Protein AF-A0A172TCN3-F1 (afdb_monomer_lite)

Foldseek 3Di:
DDPPCPPQDPDPVLVVVVLVVQVPDAFWDDKDWDDDPVDPPDIDIDTDGPDPRDDDDDRRPDDDDDDDDPDDDDDPPPDPPPPDDD

pLDDT: mean 79.42, std 18.16, range [36.28, 94.88]

Radius of gyration: 17.2 Å; chains: 1; bounding box: 45×44×37 Å

Sequence (86 aa):
MEARDNGDGLTSAALSAHLNLLQTQPGFVGAELLVSPAQPGLLLIASRWACPAPQLALPAGAKSWVFEVQESRGAVSGEWEGRGGR

Secondary structure (DSSP, 8-state):
------TTS--HHHHHHHHHHHTTSTTEEEEEEEE-TTSTT-EEEEEEESSPPP--PPPTT--------S---S------------

Stru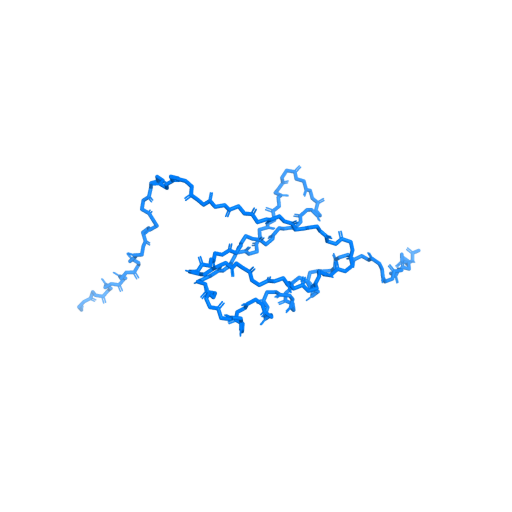cture (mmCIF, N/CA/C/O backbone):
data_AF-A0A172TCN3-F1
#
_entry.id   AF-A0A172TCN3-F1
#
loop_
_atom_site.group_PDB
_atom_site.id
_atom_site.type_symbol
_atom_site.label_atom_id
_atom_site.label_alt_id
_atom_site.label_comp_id
_atom_site.label_asym_id
_atom_site.label_entity_id
_atom_site.label_seq_id
_atom_site.pdbx_PDB_ins_code
_atom_site.Cartn_x
_atom_site.Cartn_y
_atom_site.Cartn_z
_atom_site.occupancy
_atom_site.B_iso_or_equiv
_atom_site.auth_seq_id
_atom_site.auth_comp_id
_atom_site.auth_asym_id
_atom_site.auth_atom_id
_atom_site.pdbx_PDB_model_num
ATOM 1 N N . MET A 1 1 ? 24.344 -7.605 -23.085 1.00 36.28 1 MET A N 1
ATOM 2 C CA . MET A 1 1 ? 24.368 -6.169 -22.741 1.00 36.28 1 MET A CA 1
ATOM 3 C C . MET A 1 1 ? 23.564 -6.039 -21.466 1.00 36.28 1 MET A C 1
ATOM 5 O O . MET A 1 1 ? 22.346 -5.968 -21.517 1.00 36.28 1 MET A O 1
ATOM 9 N N . GLU A 1 2 ? 24.237 -6.211 -20.334 1.00 39.00 2 GLU A N 1
ATOM 10 C CA . GLU A 1 2 ? 23.614 -6.195 -19.013 1.00 39.00 2 GLU A CA 1
ATOM 11 C C . GLU A 1 2 ? 23.181 -4.759 -18.725 1.00 39.00 2 GLU A C 1
ATOM 13 O O . GLU A 1 2 ? 24.004 -3.839 -18.734 1.00 39.00 2 GLU A O 1
ATOM 18 N N . ALA A 1 3 ? 21.872 -4.554 -18.586 1.00 40.50 3 ALA A N 1
ATOM 19 C CA . ALA A 1 3 ? 21.335 -3.280 -18.153 1.00 40.50 3 ALA A CA 1
ATOM 20 C C . ALA A 1 3 ? 21.896 -3.023 -16.756 1.00 40.50 3 ALA A C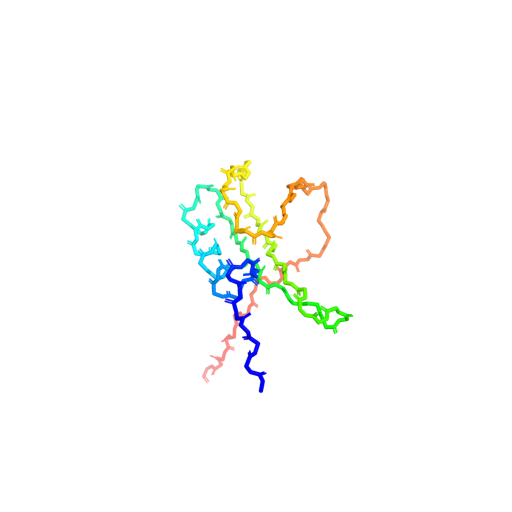 1
ATOM 22 O O . ALA A 1 3 ? 21.633 -3.771 -15.818 1.00 40.50 3 ALA A O 1
ATOM 23 N N . ARG A 1 4 ? 22.738 -1.998 -16.655 1.00 44.31 4 ARG A N 1
ATOM 24 C CA . ARG A 1 4 ? 23.214 -1.484 -15.381 1.00 44.31 4 ARG A CA 1
ATOM 25 C C . ARG A 1 4 ? 21.979 -1.052 -14.603 1.00 44.31 4 ARG A C 1
ATOM 27 O O . ARG A 1 4 ? 21.303 -0.111 -15.014 1.00 44.31 4 ARG A O 1
ATOM 34 N N . ASP A 1 5 ? 21.679 -1.783 -13.537 1.00 48.28 5 ASP A N 1
ATOM 35 C CA . ASP A 1 5 ? 20.762 -1.368 -12.484 1.00 48.28 5 ASP A CA 1
ATOM 36 C C . ASP A 1 5 ? 21.356 -0.100 -11.857 1.00 48.28 5 ASP A C 1
ATOM 38 O O . ASP A 1 5 ? 22.183 -0.134 -10.949 1.00 48.28 5 ASP A O 1
ATOM 42 N N . ASN A 1 6 ? 21.050 1.048 -12.458 1.00 45.00 6 ASN A N 1
ATOM 43 C CA . ASN A 1 6 ? 21.259 2.333 -11.819 1.00 45.00 6 ASN A CA 1
ATOM 44 C C . ASN A 1 6 ? 20.184 2.397 -10.732 1.00 45.00 6 ASN A C 1
ATOM 46 O O . ASN A 1 6 ? 19.010 2.513 -11.074 1.00 45.00 6 ASN A O 1
ATOM 50 N N . GLY A 1 7 ? 20.580 2.251 -9.465 1.00 46.91 7 GLY A N 1
ATOM 51 C CA . GLY A 1 7 ? 19.721 2.122 -8.278 1.00 46.91 7 GLY A CA 1
ATOM 52 C C . GLY A 1 7 ? 18.816 3.323 -7.958 1.00 46.91 7 GLY A C 1
ATOM 53 O O . GLY A 1 7 ? 18.888 3.877 -6.867 1.00 46.91 7 GLY A O 1
ATOM 54 N N . ASP A 1 8 ? 17.965 3.702 -8.907 1.00 52.91 8 ASP A N 1
ATOM 55 C CA . ASP A 1 8 ? 16.911 4.724 -8.840 1.00 52.91 8 ASP A CA 1
ATOM 56 C C . ASP A 1 8 ? 15.537 4.127 -9.228 1.00 52.91 8 ASP A C 1
ATOM 58 O O . ASP A 1 8 ? 14.518 4.809 -9.295 1.00 52.91 8 ASP A O 1
ATOM 62 N N . GLY A 1 9 ? 15.493 2.818 -9.499 1.00 59.00 9 GLY A N 1
ATOM 63 C CA . GLY A 1 9 ? 14.271 2.099 -9.826 1.00 59.00 9 GLY A CA 1
ATOM 64 C C . GLY A 1 9 ? 13.500 1.707 -8.572 1.00 59.00 9 GLY A C 1
ATOM 65 O O . GLY A 1 9 ? 14.038 1.093 -7.652 1.00 59.00 9 GLY A O 1
ATOM 66 N N . LEU A 1 10 ? 12.205 2.005 -8.555 1.00 71.56 10 LEU A N 1
ATOM 67 C CA . LEU A 1 10 ? 11.290 1.494 -7.546 1.00 71.56 10 LEU A CA 1
ATOM 68 C C . LEU A 1 10 ? 11.186 -0.037 -7.687 1.00 71.56 10 LEU A C 1
ATOM 70 O O . LEU A 1 10 ? 10.532 -0.544 -8.597 1.00 71.56 10 LEU A O 1
ATOM 74 N N . THR A 1 11 ? 11.870 -0.787 -6.820 1.00 80.31 11 THR A N 1
ATOM 75 C CA . THR A 1 11 ? 11.908 -2.256 -6.898 1.00 80.31 11 THR A CA 1
ATOM 76 C C . THR A 1 11 ? 10.735 -2.900 -6.159 1.00 80.31 11 THR A C 1
ATOM 78 O O . THR A 1 11 ? 10.197 -2.357 -5.190 1.00 80.31 11 THR A O 1
ATOM 81 N N . SER A 1 12 ? 10.366 -4.117 -6.566 1.00 78.31 12 SER A N 1
ATOM 82 C CA . SER A 1 12 ? 9.384 -4.934 -5.839 1.00 78.31 12 SER A CA 1
ATOM 83 C C . SER A 1 12 ? 9.815 -5.202 -4.390 1.00 78.31 12 SER A C 1
ATOM 85 O O . SER A 1 12 ? 8.981 -5.183 -3.486 1.00 78.31 12 SER A O 1
ATOM 87 N N . ALA A 1 13 ? 11.118 -5.375 -4.147 1.00 83.75 13 ALA A N 1
ATOM 88 C CA . ALA A 1 13 ? 11.683 -5.524 -2.808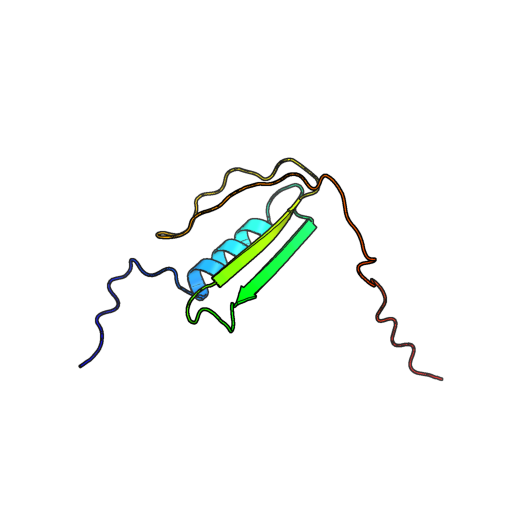 1.00 83.75 13 ALA A CA 1
ATOM 89 C C . ALA A 1 13 ? 11.511 -4.253 -1.958 1.00 83.75 13 ALA A C 1
ATOM 91 O O . ALA A 1 13 ? 11.101 -4.349 -0.801 1.00 83.75 13 ALA A O 1
ATOM 92 N N . ALA A 1 14 ? 11.754 -3.065 -2.526 1.00 86.50 14 ALA A N 1
ATOM 93 C CA . ALA A 1 14 ? 11.552 -1.794 -1.829 1.00 86.50 14 ALA A CA 1
ATOM 94 C C . ALA A 1 14 ? 10.076 -1.570 -1.462 1.00 86.50 14 ALA A C 1
ATOM 96 O O . ALA A 1 14 ? 9.774 -1.136 -0.350 1.00 86.50 14 ALA A O 1
ATOM 97 N N . LEU A 1 15 ? 9.148 -1.932 -2.353 1.00 86.00 15 LEU A N 1
ATOM 98 C CA . LEU A 1 15 ? 7.711 -1.892 -2.066 1.00 86.00 15 LEU A CA 1
ATOM 99 C C . LEU A 1 15 ? 7.299 -2.894 -0.986 1.00 86.00 15 LEU A C 1
ATOM 101 O O . LEU A 1 15 ? 6.521 -2.548 -0.099 1.00 86.00 15 LEU A O 1
ATOM 105 N N . SER A 1 16 ? 7.840 -4.113 -1.016 1.00 87.50 16 SER A N 1
ATOM 106 C CA . SER A 1 16 ? 7.574 -5.112 0.022 1.00 87.50 16 SER A CA 1
ATOM 107 C C . SER A 1 16 ? 8.110 -4.673 1.387 1.00 87.50 16 SER A C 1
ATOM 109 O O . SER A 1 16 ? 7.439 -4.863 2.400 1.00 87.50 16 SER A O 1
ATOM 111 N N . ALA A 1 17 ? 9.293 -4.057 1.432 1.00 90.06 17 ALA A N 1
ATOM 112 C CA . ALA A 1 17 ? 9.835 -3.477 2.657 1.00 90.06 17 ALA A CA 1
ATOM 113 C C . ALA A 1 17 ? 8.968 -2.311 3.153 1.00 90.06 17 ALA A C 1
ATOM 115 O O . ALA A 1 17 ? 8.702 -2.207 4.348 1.00 90.06 17 ALA A O 1
ATOM 116 N N . HIS A 1 18 ? 8.466 -1.473 2.242 1.00 91.50 18 HIS A N 1
ATOM 117 C CA . HIS A 1 18 ? 7.550 -0.394 2.594 1.00 91.50 18 HIS A CA 1
ATOM 118 C C . HIS A 1 18 ? 6.226 -0.928 3.161 1.00 91.50 18 HIS A C 1
ATOM 120 O O . HIS A 1 18 ? 5.797 -0.458 4.209 1.00 91.50 18 HIS A O 1
ATOM 126 N N . LEU A 1 19 ? 5.628 -1.969 2.568 1.00 92.31 19 LEU A N 1
ATOM 127 C CA . LEU A 1 19 ? 4.463 -2.668 3.140 1.00 92.31 19 LEU A CA 1
ATOM 128 C C . LEU A 1 19 ? 4.737 -3.167 4.558 1.00 92.31 19 LEU A C 1
ATOM 130 O O . LEU A 1 19 ? 3.906 -2.985 5.450 1.00 92.31 19 LEU A O 1
ATOM 134 N N . ASN A 1 20 ? 5.928 -3.728 4.778 1.00 92.81 20 ASN A N 1
ATOM 135 C CA . ASN A 1 20 ? 6.325 -4.175 6.103 1.00 92.81 20 ASN A CA 1
ATOM 136 C C . ASN A 1 20 ? 6.467 -3.033 7.114 1.00 92.81 20 ASN A C 1
ATOM 138 O O . ASN A 1 20 ? 6.328 -3.287 8.303 1.00 92.81 20 ASN A O 1
ATOM 142 N N . LEU A 1 21 ? 6.739 -1.802 6.677 1.00 92.50 21 LEU A N 1
ATOM 143 C CA . LEU A 1 21 ? 6.756 -0.625 7.546 1.00 92.50 21 LEU A CA 1
ATOM 144 C C . LEU A 1 21 ? 5.347 -0.094 7.823 1.00 92.50 21 LEU A C 1
ATOM 146 O O . LEU A 1 21 ? 5.099 0.396 8.922 1.00 92.50 21 LEU A O 1
ATOM 150 N N . LEU A 1 22 ? 4.422 -0.195 6.860 1.00 93.06 22 LEU A N 1
ATOM 151 C CA . LEU A 1 22 ? 3.035 0.249 7.047 1.00 93.06 22 LEU A CA 1
ATOM 152 C C . LEU A 1 22 ? 2.347 -0.558 8.149 1.00 93.06 22 LEU A C 1
ATOM 154 O O . LEU A 1 22 ? 1.688 0.026 9.005 1.00 93.06 22 LEU A O 1
ATOM 158 N N . GLN A 1 23 ? 2.565 -1.877 8.181 1.00 93.50 23 GLN A N 1
ATOM 159 C CA . GLN A 1 23 ? 1.927 -2.753 9.169 1.00 93.50 23 GLN A CA 1
ATOM 160 C C . GLN A 1 23 ? 2.339 -2.454 10.621 1.00 93.50 23 GLN A C 1
ATOM 162 O O . GLN A 1 23 ? 1.623 -2.822 11.547 1.00 93.50 23 GLN A O 1
ATOM 167 N N . THR A 1 24 ? 3.496 -1.816 10.840 1.00 93.75 24 THR A N 1
ATOM 168 C CA . THR A 1 24 ? 3.979 -1.490 12.193 1.00 93.75 24 THR A CA 1
ATOM 169 C C . THR A 1 24 ? 3.457 -0.151 12.696 1.00 93.75 24 THR A C 1
ATOM 171 O O . THR A 1 24 ? 3.771 0.245 13.817 1.00 93.75 24 THR A O 1
ATOM 174 N N . GLN A 1 25 ? 2.726 0.591 11.867 1.00 94.88 25 GLN A N 1
ATOM 175 C CA . GLN A 1 25 ? 2.256 1.918 12.218 1.00 94.88 25 GLN A CA 1
ATOM 176 C C . GLN A 1 25 ? 0.930 1.883 12.991 1.00 94.88 25 GLN A C 1
ATOM 178 O O . GLN A 1 25 ? 0.077 1.024 12.746 1.00 94.88 25 GLN A O 1
ATOM 183 N N . PRO A 1 26 ? 0.704 2.854 13.892 1.00 91.69 26 PRO A N 1
ATOM 184 C CA . PRO A 1 26 ? -0.549 2.956 14.625 1.00 91.69 26 PRO A CA 1
ATOM 185 C C . PRO A 1 26 ? -1.726 3.220 13.681 1.00 91.69 26 PRO A C 1
ATOM 187 O O . PRO A 1 26 ? -1.650 4.044 12.772 1.00 91.69 26 PRO A O 1
ATOM 190 N N . GLY A 1 27 ? -2.838 2.530 13.929 1.00 92.56 27 GLY A N 1
ATOM 191 C CA . GLY A 1 27 ? -4.059 2.683 13.142 1.00 92.56 27 GLY A CA 1
ATOM 192 C C . GLY A 1 27 ? -4.034 1.981 11.784 1.00 92.56 27 GLY A C 1
ATOM 193 O O . GLY A 1 27 ? -4.981 2.165 11.028 1.00 92.56 27 GLY A O 1
ATOM 194 N N . PHE A 1 28 ? -3.015 1.182 11.454 1.00 94.00 28 PHE A N 1
ATOM 195 C CA . PHE A 1 28 ? -3.028 0.349 10.250 1.00 94.00 28 PHE A CA 1
ATOM 196 C C . PHE A 1 28 ? -4.152 -0.698 10.317 1.00 94.00 28 PHE A C 1
ATOM 198 O O . PHE A 1 28 ? -4.270 -1.423 11.303 1.00 94.00 28 PHE A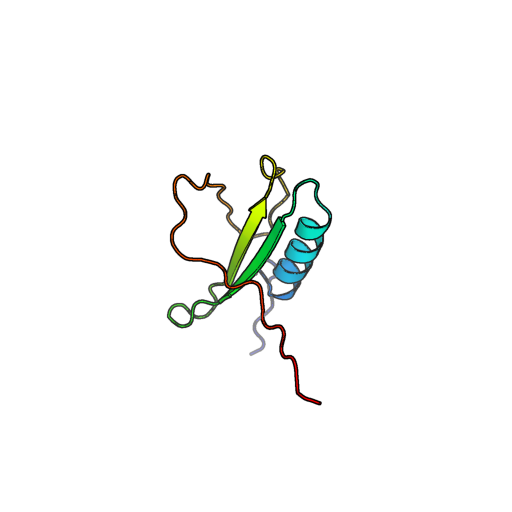 O 1
ATOM 205 N N . VAL A 1 29 ? -4.976 -0.783 9.268 1.00 94.38 29 VAL A N 1
ATOM 206 C CA . VAL A 1 29 ? -6.079 -1.761 9.160 1.00 94.38 29 VAL A CA 1
ATOM 2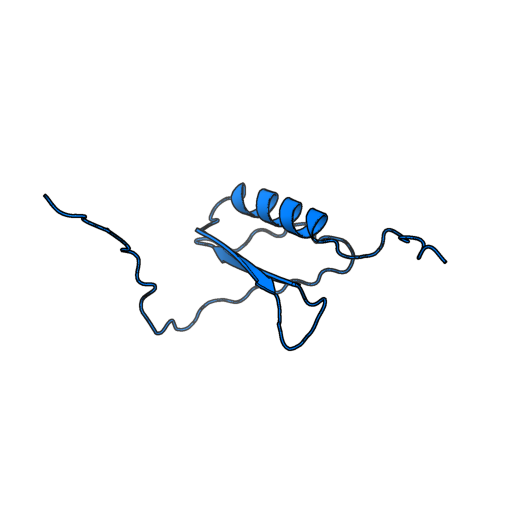07 C C . VAL A 1 29 ? -5.738 -2.866 8.165 1.00 94.38 29 VAL A C 1
ATOM 209 O O . VAL A 1 29 ? -6.091 -4.023 8.373 1.00 94.38 29 VAL A O 1
ATOM 212 N N . GLY A 1 30 ? -5.051 -2.521 7.077 1.00 93.19 30 GLY A N 1
ATOM 213 C CA . GLY A 1 30 ? -4.657 -3.470 6.043 1.00 93.19 30 GLY A CA 1
ATOM 214 C C . GLY A 1 30 ? -4.070 -2.770 4.826 1.00 93.19 30 GLY A C 1
ATOM 215 O O . GLY A 1 30 ? -4.248 -1.564 4.646 1.00 93.19 30 GLY A O 1
ATOM 216 N N . ALA A 1 31 ? -3.373 -3.523 3.980 1.00 94.62 31 ALA A N 1
ATOM 217 C CA . ALA A 1 31 ? -2.886 -3.029 2.703 1.00 94.62 31 ALA A CA 1
ATOM 218 C C . ALA A 1 31 ? -2.821 -4.136 1.653 1.00 94.62 31 ALA A C 1
ATOM 220 O O . ALA A 1 31 ? -2.646 -5.308 1.977 1.00 94.62 31 ALA A O 1
ATOM 221 N N . GLU A 1 32 ? -2.926 -3.734 0.395 1.00 92.56 32 GLU A N 1
ATOM 222 C CA . GLU A 1 32 ? -2.906 -4.602 -0.773 1.00 92.56 32 GLU A CA 1
ATOM 223 C C . GLU A 1 32 ? -1.821 -4.110 -1.735 1.00 92.56 32 GLU A C 1
ATOM 225 O O . GLU A 1 32 ? -1.753 -2.917 -2.049 1.00 92.56 32 GLU A O 1
ATOM 230 N N . LEU A 1 33 ? -0.973 -5.032 -2.202 1.00 90.25 33 LEU A N 1
ATOM 231 C CA . LEU A 1 33 ? -0.049 -4.784 -3.305 1.00 90.25 33 LEU A CA 1
ATOM 232 C C . LEU A 1 33 ? -0.747 -5.136 -4.612 1.00 90.25 33 LEU A C 1
ATOM 234 O O . LEU A 1 33 ? -1.101 -6.289 -4.851 1.00 90.25 33 LEU A O 1
ATOM 238 N N . LEU A 1 34 ? -0.923 -4.137 -5.460 1.00 89.75 34 LEU A N 1
ATOM 239 C CA . LEU A 1 34 ? -1.641 -4.243 -6.715 1.00 89.75 34 LEU A CA 1
ATOM 240 C C . LEU A 1 34 ? -0.668 -4.086 -7.881 1.00 89.75 34 LEU A C 1
ATOM 242 O O . LEU A 1 34 ? 0.245 -3.257 -7.859 1.00 89.75 34 LEU A O 1
ATOM 246 N N . VAL A 1 35 ? -0.911 -4.869 -8.925 1.00 89.50 35 VAL A N 1
ATOM 247 C CA . VAL A 1 35 ? -0.241 -4.760 -10.222 1.00 89.50 35 VAL A CA 1
ATOM 248 C C . VAL A 1 35 ? -1.284 -4.394 -11.269 1.00 89.50 35 VAL A C 1
ATOM 250 O O . VAL A 1 35 ? -2.434 -4.820 -11.161 1.00 89.50 35 VAL A O 1
ATOM 253 N N . SER A 1 36 ? -0.909 -3.617 -12.285 1.00 87.38 36 SER A N 1
ATOM 254 C CA . SER A 1 36 ? -1.819 -3.290 -13.388 1.00 87.38 36 SER A CA 1
ATOM 255 C C . SER A 1 36 ? -1.543 -4.178 -14.605 1.00 87.38 36 SER A C 1
ATOM 257 O O . SER A 1 36 ? -0.517 -3.993 -15.261 1.00 87.38 36 SER A O 1
ATOM 259 N N . PRO A 1 37 ? -2.446 -5.106 -14.982 1.00 90.19 37 PRO A N 1
ATOM 260 C CA . PRO A 1 37 ? -2.265 -5.915 -16.190 1.00 90.19 37 PRO A CA 1
ATOM 261 C C . PRO A 1 37 ? -2.226 -5.072 -17.471 1.00 90.19 37 PRO A C 1
ATOM 263 O O . PRO A 1 37 ? -1.548 -5.425 -18.430 1.00 90.19 37 PRO A O 1
ATOM 266 N N . ALA A 1 38 ? -2.939 -3.942 -17.478 1.00 93.00 38 ALA A N 1
ATOM 267 C CA . ALA A 1 38 ? -2.995 -3.020 -18.610 1.00 93.00 38 ALA A CA 1
ATOM 268 C C . ALA A 1 38 ? -1.789 -2.063 -18.680 1.00 93.00 38 ALA A C 1
ATOM 270 O O . ALA A 1 38 ? -1.600 -1.400 -19.696 1.00 93.00 38 ALA A O 1
ATOM 271 N N . GLN A 1 39 ? -0.991 -1.961 -17.611 1.00 90.31 39 GLN A N 1
ATOM 272 C CA . GLN A 1 39 ? 0.184 -1.088 -17.533 1.00 90.31 39 GLN A CA 1
ATOM 273 C C . GLN A 1 39 ? 1.358 -1.863 -16.911 1.00 90.31 39 GLN A C 1
ATOM 275 O O . GLN A 1 39 ? 1.563 -1.800 -15.695 1.00 90.31 39 GLN A O 1
ATOM 280 N N . PRO A 1 40 ? 2.124 -2.618 -17.718 1.00 85.50 40 PRO A N 1
ATOM 281 C CA . PRO A 1 40 ? 3.223 -3.432 -17.214 1.00 85.50 40 PRO A CA 1
ATOM 282 C C . PRO A 1 40 ? 4.282 -2.560 -16.529 1.00 85.50 40 PRO A C 1
ATOM 284 O O . PRO A 1 40 ? 4.707 -1.538 -17.062 1.00 85.50 40 PRO A O 1
ATOM 287 N N . GLY A 1 41 ? 4.697 -2.974 -15.332 1.00 83.75 41 GLY A N 1
ATOM 288 C CA . GLY A 1 41 ? 5.646 -2.235 -14.493 1.00 83.75 41 GLY A CA 1
ATOM 289 C C . GLY A 1 41 ? 5.002 -1.239 -13.523 1.00 83.75 41 GLY A C 1
ATOM 290 O O . GLY A 1 41 ? 5.695 -0.748 -12.635 1.00 83.75 41 GLY A O 1
ATOM 291 N N . LEU A 1 42 ? 3.692 -0.976 -13.624 1.00 86.31 42 LEU A N 1
ATOM 292 C CA . LEU A 1 42 ? 2.983 -0.176 -12.626 1.00 86.31 42 LEU A CA 1
ATOM 293 C C . LEU A 1 42 ? 2.619 -1.031 -11.405 1.00 86.31 42 LEU A C 1
ATOM 295 O O . LEU A 1 42 ? 1.871 -2.008 -11.512 1.00 86.31 42 LEU A O 1
ATOM 299 N N . LEU A 1 43 ? 3.116 -0.607 -10.244 1.00 88.00 43 LEU A N 1
ATOM 300 C CA . LEU A 1 43 ? 2.855 -1.201 -8.935 1.00 88.00 43 LEU A CA 1
ATOM 301 C C . LEU A 1 43 ? 2.207 -0.162 -8.017 1.00 88.00 43 LEU A C 1
ATOM 303 O O . LEU A 1 43 ? 2.599 1.006 -8.021 1.00 88.00 43 LEU A O 1
ATOM 307 N N . LEU A 1 44 ? 1.221 -0.584 -7.228 1.00 90.50 44 LEU A N 1
ATOM 308 C CA . LEU A 1 44 ? 0.449 0.282 -6.337 1.00 90.50 44 LEU A CA 1
ATOM 309 C C . LEU A 1 44 ? 0.290 -0.389 -4.974 1.00 90.50 44 LEU A C 1
ATOM 311 O O . LEU A 1 44 ? 0.012 -1.581 -4.901 1.00 90.50 44 LEU A O 1
ATOM 315 N N . ILE A 1 45 ? 0.407 0.383 -3.898 1.00 91.88 45 ILE A N 1
ATOM 316 C CA . ILE A 1 45 ? -0.010 -0.054 -2.564 1.00 91.88 45 ILE A CA 1
ATOM 317 C C . ILE A 1 45 ? -1.277 0.712 -2.201 1.00 91.88 45 ILE A C 1
ATOM 319 O O . ILE A 1 45 ? -1.249 1.939 -2.097 1.00 91.88 45 ILE A O 1
ATOM 323 N N . ALA A 1 46 ? -2.373 -0.008 -1.982 1.00 93.62 46 ALA A N 1
ATOM 324 C CA . ALA A 1 46 ? -3.578 0.546 -1.377 1.00 93.62 46 ALA A CA 1
ATOM 325 C C . ALA A 1 46 ? -3.571 0.182 0.109 1.00 93.62 46 ALA A C 1
ATOM 327 O O . ALA A 1 46 ? -3.576 -0.996 0.439 1.00 93.62 46 ALA A O 1
ATOM 328 N N . SER A 1 47 ? -3.531 1.168 1.007 1.00 94.00 47 SER A N 1
ATOM 329 C CA . SER A 1 47 ? -3.545 0.936 2.459 1.00 94.00 47 SER A CA 1
ATOM 330 C C . SER A 1 47 ? -4.748 1.607 3.114 1.00 94.00 47 SER A C 1
ATOM 332 O O . SER A 1 47 ? -5.196 2.667 2.675 1.00 94.00 47 SER A O 1
ATOM 334 N N . ARG A 1 48 ? -5.287 0.968 4.153 1.00 94.50 48 ARG A N 1
ATOM 335 C CA . ARG A 1 48 ? -6.430 1.439 4.938 1.00 94.50 48 ARG A CA 1
ATOM 336 C C . ARG A 1 48 ? -6.012 1.671 6.380 1.00 94.50 48 ARG A C 1
ATOM 338 O O . ARG A 1 48 ? -5.241 0.896 6.947 1.00 94.50 48 ARG A O 1
ATOM 345 N N . TRP A 1 49 ? -6.581 2.718 6.963 1.00 93.94 49 TRP A N 1
ATOM 346 C CA . TRP A 1 49 ? -6.209 3.220 8.275 1.00 93.94 49 TRP A CA 1
ATOM 347 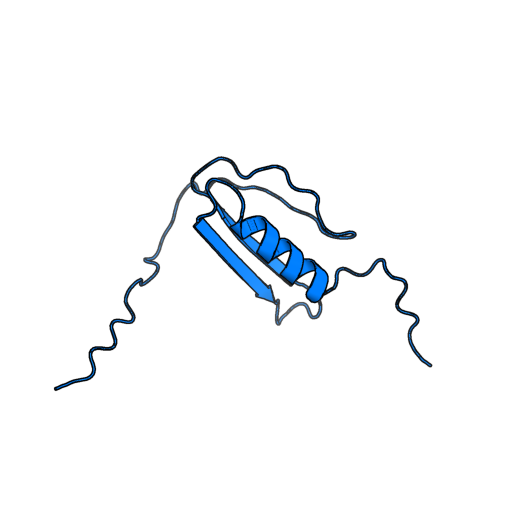C C . TRP A 1 49 ? -7.460 3.566 9.089 1.00 93.94 49 TRP A C 1
ATOM 349 O O . TRP A 1 49 ? -8.427 4.089 8.543 1.00 93.94 49 TRP A O 1
ATOM 359 N N . ALA A 1 50 ? -7.443 3.262 10.387 1.00 92.62 50 ALA A N 1
ATOM 360 C CA . ALA A 1 50 ? -8.481 3.619 11.358 1.00 92.62 50 ALA A CA 1
ATOM 361 C C . ALA A 1 50 ? -8.261 5.020 11.962 1.00 92.62 50 ALA A C 1
ATOM 363 O O . ALA A 1 50 ? -9.151 5.570 12.605 1.00 92.62 50 ALA A O 1
ATOM 364 N N . CYS A 1 51 ? -7.074 5.587 11.746 1.00 89.81 51 CYS A N 1
ATOM 365 C CA . CYS A 1 51 ? -6.656 6.925 12.154 1.00 89.81 51 CYS A CA 1
ATOM 366 C C . CYS A 1 51 ? -6.098 7.663 10.923 1.00 89.81 51 CYS A C 1
ATOM 368 O O . CYS A 1 51 ? -5.829 7.011 9.909 1.00 89.81 51 CYS A O 1
ATOM 370 N N . PRO A 1 52 ? -5.862 8.988 10.985 1.00 89.81 52 PRO A N 1
ATOM 371 C CA . PRO A 1 52 ? -5.113 9.680 9.939 1.00 89.81 52 PRO A CA 1
ATOM 372 C C . PRO A 1 52 ? -3.794 8.955 9.641 1.00 89.81 52 PRO A C 1
ATOM 374 O O . PRO A 1 52 ? -3.027 8.661 10.561 1.00 89.81 52 PRO A O 1
ATOM 377 N N . ALA A 1 53 ? -3.555 8.635 8.366 1.00 88.31 53 ALA A N 1
ATOM 378 C CA . ALA A 1 53 ? -2.372 7.888 7.957 1.00 88.31 53 ALA A CA 1
ATOM 379 C C . ALA A 1 53 ? -1.096 8.677 8.313 1.00 88.31 53 ALA A C 1
ATOM 381 O O . ALA A 1 53 ? -1.023 9.877 8.023 1.00 88.31 53 ALA A O 1
ATOM 382 N N . PRO A 1 54 ? -0.087 8.039 8.930 1.00 87.50 54 PRO A N 1
ATOM 383 C CA . PRO A 1 54 ? 1.145 8.724 9.286 1.00 87.50 54 PRO A CA 1
ATOM 384 C C . PRO A 1 54 ? 1.923 9.129 8.033 1.00 87.50 54 PRO A C 1
ATOM 386 O O . PRO A 1 54 ? 1.923 8.433 7.016 1.00 87.50 54 PRO A O 1
ATOM 389 N N . GLN A 1 55 ? 2.639 10.248 8.122 1.00 86.38 55 GLN A N 1
ATOM 390 C CA . GLN A 1 55 ? 3.512 10.691 7.045 1.00 86.38 55 GLN A CA 1
ATOM 391 C C . GLN A 1 55 ? 4.812 9.876 7.080 1.00 86.38 55 GLN A C 1
ATOM 393 O O . GLN A 1 55 ? 5.653 10.064 7.958 1.00 86.38 55 GLN A O 1
ATOM 398 N N . LEU A 1 56 ? 4.964 8.952 6.131 1.00 86.38 56 LEU A N 1
ATOM 399 C CA . LEU A 1 56 ? 6.134 8.082 6.010 1.00 86.38 56 LEU A CA 1
ATOM 400 C C . LEU A 1 56 ? 7.009 8.493 4.827 1.00 86.38 56 LEU A C 1
ATOM 402 O O . LEU A 1 56 ? 6.523 9.008 3.821 1.00 86.38 56 LEU A O 1
ATOM 406 N N . ALA A 1 57 ? 8.308 8.220 4.937 1.00 89.00 57 ALA A N 1
ATOM 407 C CA . ALA A 1 57 ? 9.224 8.377 3.818 1.00 89.00 57 ALA A CA 1
ATOM 408 C C . ALA A 1 57 ? 8.858 7.391 2.701 1.00 89.00 57 ALA A C 1
ATOM 410 O O . ALA A 1 57 ? 8.723 6.185 2.932 1.00 89.00 57 ALA A O 1
ATOM 411 N N . LEU A 1 58 ? 8.705 7.918 1.488 1.00 87.19 58 LEU A N 1
ATOM 412 C CA . LEU A 1 58 ? 8.431 7.108 0.311 1.00 87.19 58 LEU A CA 1
ATOM 413 C C . LEU A 1 58 ? 9.732 6.538 -0.266 1.00 87.19 58 LEU A C 1
ATOM 415 O O . LEU A 1 58 ? 10.763 7.215 -0.222 1.00 87.19 58 LEU A O 1
ATOM 419 N N . PRO A 1 59 ? 9.691 5.329 -0.854 1.00 86.06 59 PRO A N 1
ATOM 420 C CA . PRO A 1 59 ? 10.780 4.839 -1.688 1.00 86.06 59 PRO A CA 1
ATOM 421 C C . PRO A 1 59 ? 11.100 5.827 -2.818 1.00 86.06 59 PRO A C 1
ATOM 423 O O . PRO A 1 59 ? 10.212 6.524 -3.315 1.00 86.06 59 PRO A O 1
ATOM 426 N N . ALA A 1 60 ? 12.360 5.868 -3.255 1.00 83.75 60 ALA A N 1
ATOM 427 C CA . ALA A 1 60 ? 12.768 6.709 -4.378 1.00 83.75 60 ALA A CA 1
ATOM 428 C C . ALA A 1 60 ? 11.925 6.399 -5.629 1.00 83.75 60 ALA A C 1
ATOM 430 O O . ALA A 1 60 ? 11.671 5.238 -5.947 1.00 83.75 60 ALA A O 1
ATOM 431 N N . GLY A 1 61 ? 11.436 7.447 -6.296 1.00 84.06 61 GLY A N 1
ATOM 432 C CA . GLY A 1 61 ? 10.555 7.329 -7.461 1.00 84.06 61 GLY A CA 1
ATOM 433 C C . GLY A 1 61 ? 9.079 7.046 -7.146 1.00 84.06 61 GLY A C 1
ATOM 434 O O . GLY A 1 61 ? 8.253 7.108 -8.060 1.00 84.06 61 GLY A O 1
ATOM 435 N N . ALA A 1 62 ? 8.706 6.791 -5.884 1.00 87.75 62 ALA A N 1
ATOM 436 C CA . ALA A 1 62 ? 7.305 6.604 -5.505 1.00 87.75 62 ALA A CA 1
ATOM 437 C C . ALA A 1 62 ? 6.574 7.936 -5.335 1.00 87.75 62 ALA A C 1
ATOM 439 O O . ALA A 1 62 ? 7.146 8.968 -4.984 1.00 87.75 62 ALA A O 1
ATOM 440 N N . LYS A 1 63 ? 5.258 7.879 -5.522 1.00 89.56 63 LYS A N 1
ATOM 441 C CA . LYS A 1 63 ? 4.333 8.963 -5.197 1.00 89.56 63 LYS A CA 1
ATOM 442 C C . LYS A 1 63 ? 3.218 8.398 -4.328 1.00 89.56 63 LYS A C 1
ATOM 444 O O . LYS A 1 63 ? 2.818 7.252 -4.519 1.00 89.56 63 LYS A O 1
ATOM 449 N N . SER A 1 64 ? 2.723 9.200 -3.391 1.00 91.06 64 SER A N 1
ATOM 450 C CA . SER A 1 64 ? 1.624 8.815 -2.508 1.00 91.06 64 SER A CA 1
ATOM 451 C C . SER A 1 64 ? 0.576 9.905 -2.419 1.00 91.06 64 SER A C 1
ATOM 453 O O . SER A 1 64 ? 0.896 11.093 -2.453 1.00 91.06 64 SER A O 1
ATOM 455 N N . TRP A 1 65 ? -0.658 9.477 -2.196 1.00 92.88 65 TRP A N 1
ATOM 456 C CA . TRP A 1 65 ? -1.794 10.338 -1.917 1.00 92.88 65 TRP A CA 1
ATOM 457 C C . TRP A 1 65 ? -2.647 9.679 -0.838 1.00 92.88 65 TRP A C 1
ATOM 459 O O . TRP A 1 65 ? -2.696 8.451 -0.752 1.00 92.88 65 TRP A O 1
ATOM 469 N N . VAL A 1 66 ? -3.302 10.497 -0.018 1.00 92.06 66 VAL A N 1
ATOM 470 C CA . VAL A 1 66 ? -4.210 10.045 1.040 1.00 92.06 66 VAL A CA 1
ATOM 471 C C . VAL A 1 66 ? -5.602 10.555 0.707 1.00 92.06 66 VAL A C 1
ATOM 473 O O . VAL A 1 66 ? -5.765 11.707 0.309 1.00 92.06 66 VAL A O 1
ATOM 476 N N . PHE A 1 67 ? -6.593 9.685 0.862 1.00 91.31 67 PHE A N 1
ATOM 477 C CA . PHE A 1 67 ? -7.990 9.981 0.580 1.00 91.31 67 PHE A CA 1
ATOM 478 C C . PHE A 1 67 ? -8.851 9.534 1.756 1.00 91.31 67 PHE A C 1
ATOM 480 O O . PHE A 1 67 ? -8.569 8.514 2.384 1.00 91.31 67 PHE A O 1
ATOM 487 N N . GLU A 1 68 ? -9.925 10.273 2.015 1.00 91.50 68 GLU A N 1
ATOM 488 C CA . GLU A 1 68 ? -10.967 9.863 2.952 1.00 91.50 68 GLU A CA 1
ATOM 489 C C . GLU A 1 68 ? -12.089 9.152 2.195 1.00 91.50 68 GLU A C 1
ATOM 491 O O . GLU A 1 68 ? -12.579 9.637 1.172 1.00 91.50 68 GLU A O 1
ATOM 496 N N . VAL A 1 69 ? -12.509 7.994 2.701 1.00 88.81 69 VAL A N 1
ATOM 497 C CA . VAL A 1 69 ? -13.637 7.254 2.128 1.00 88.81 69 VAL A CA 1
ATOM 498 C C . VAL A 1 69 ? -14.932 7.959 2.530 1.00 88.81 69 VAL A C 1
ATOM 500 O O . VAL A 1 69 ? -15.326 7.909 3.689 1.00 88.81 69 VAL A O 1
ATOM 503 N N . GLN A 1 70 ? -15.599 8.603 1.571 1.00 93.38 70 GLN A N 1
ATOM 504 C CA . GLN A 1 70 ? -16.887 9.276 1.802 1.00 93.38 70 GLN A CA 1
ATOM 505 C C . GLN A 1 70 ? -18.079 8.310 1.746 1.00 93.38 70 GLN A C 1
ATOM 507 O O . GLN A 1 70 ? -19.084 8.510 2.418 1.00 93.38 70 GLN A O 1
ATOM 512 N N . GLU A 1 71 ? -17.975 7.244 0.952 1.00 92.31 71 GLU A N 1
ATOM 513 C CA . GLU A 1 71 ? -19.014 6.228 0.805 1.00 92.31 71 GLU A CA 1
ATOM 514 C C . GLU A 1 71 ? -18.359 4.889 0.432 1.00 92.31 71 GLU A C 1
ATOM 516 O O . GLU A 1 71 ? -17.422 4.853 -0.366 1.00 92.31 71 GLU A O 1
ATOM 521 N N . SER A 1 72 ? -18.844 3.781 0.999 1.00 85.44 72 SER A N 1
ATOM 522 C CA . SER A 1 72 ? -18.399 2.424 0.663 1.00 85.44 72 SER A CA 1
ATOM 523 C C . SER A 1 72 ? -19.604 1.583 0.262 1.00 85.44 72 SER A C 1
ATOM 525 O O . SER A 1 72 ? -20.574 1.493 1.013 1.00 85.44 72 SER A O 1
ATOM 527 N N . ARG A 1 73 ? -19.547 0.948 -0.912 1.00 88.88 73 ARG A N 1
ATOM 528 C CA . ARG A 1 73 ? -20.604 0.063 -1.421 1.00 88.88 73 ARG A CA 1
ATOM 529 C C . ARG A 1 73 ? -20.035 -1.329 -1.685 1.00 88.88 73 ARG A C 1
ATOM 531 O O . ARG A 1 73 ? -18.981 -1.453 -2.300 1.00 88.88 73 ARG A O 1
ATOM 538 N N . GLY A 1 74 ? -20.764 -2.358 -1.251 1.00 79.00 74 GLY A N 1
ATOM 539 C CA . GLY A 1 74 ? -20.343 -3.761 -1.307 1.00 79.00 74 GLY A CA 1
ATOM 540 C C . GLY A 1 74 ? -19.786 -4.254 0.031 1.00 79.00 74 GLY A C 1
ATOM 541 O O . GLY A 1 74 ? -19.032 -3.550 0.700 1.00 79.00 74 GLY A O 1
ATOM 542 N N . ALA A 1 75 ? -20.183 -5.461 0.438 1.00 54.28 75 ALA A N 1
ATOM 543 C CA . ALA A 1 75 ? -19.577 -6.138 1.576 1.00 54.28 75 ALA A CA 1
ATOM 544 C C . ALA A 1 75 ? -18.219 -6.695 1.136 1.00 54.28 75 ALA A C 1
ATOM 546 O O . ALA A 1 75 ? -18.143 -7.441 0.159 1.00 54.28 75 ALA A O 1
ATOM 547 N N . VAL A 1 76 ? -17.150 -6.383 1.870 1.00 56.78 76 VAL A N 1
ATOM 548 C CA . VAL A 1 76 ? -16.014 -7.306 1.902 1.00 56.78 76 VAL A CA 1
ATOM 549 C C . VAL A 1 76 ? -16.575 -8.543 2.589 1.00 56.78 76 VAL A C 1
ATOM 551 O O . VAL A 1 76 ? -16.860 -8.484 3.782 1.00 56.78 76 VAL A O 1
ATOM 554 N N . SER A 1 77 ? -16.838 -9.614 1.839 1.00 46.69 77 SER A N 1
ATOM 555 C CA . SER A 1 77 ? -17.179 -10.918 2.410 1.00 46.69 77 SER A CA 1
ATOM 556 C C . SER A 1 77 ? -15.995 -11.404 3.245 1.00 46.69 77 SER A C 1
ATOM 558 O O . SER A 1 77 ? -15.166 -12.189 2.792 1.00 46.69 77 SER A O 1
ATOM 560 N N . GLY A 1 78 ? -15.890 -10.906 4.474 1.00 51.66 78 GLY A N 1
ATOM 561 C CA . GLY A 1 78 ? -15.294 -11.656 5.556 1.00 51.66 78 GLY A CA 1
ATOM 562 C C . GLY A 1 78 ? -16.241 -12.808 5.822 1.00 51.66 78 GLY A C 1
ATOM 563 O O . GLY A 1 78 ? -17.321 -12.563 6.337 1.00 51.66 78 GLY A O 1
ATOM 564 N N . GLU A 1 79 ? -15.883 -13.991 5.323 1.00 44.44 79 GLU A N 1
ATOM 565 C CA . GLU A 1 79 ? -16.159 -15.317 5.894 1.00 44.44 79 GLU A CA 1
ATOM 566 C C . GLU A 1 79 ? -16.010 -16.378 4.793 1.00 44.44 79 GLU A C 1
ATOM 568 O O . GLU A 1 79 ? -16.974 -16.879 4.224 1.00 44.44 79 GLU A O 1
ATOM 573 N N . TRP A 1 80 ? -14.764 -16.753 4.496 1.00 45.25 80 TRP A N 1
ATOM 574 C CA . TRP A 1 80 ? -14.495 -18.114 4.033 1.00 45.25 80 TRP A CA 1
ATOM 575 C C . TRP A 1 80 ? -14.384 -19.008 5.275 1.00 45.25 80 TRP A C 1
ATOM 577 O O . TRP A 1 80 ? -13.321 -19.553 5.563 1.00 45.25 80 TRP A O 1
ATOM 587 N N . GLU A 1 81 ? -15.469 -19.147 6.045 1.00 49.22 81 GLU A N 1
ATOM 588 C CA . GLU A 1 81 ? -15.590 -20.262 6.985 1.00 49.22 81 GLU A CA 1
ATOM 589 C C . GLU A 1 81 ? -15.946 -21.501 6.159 1.00 49.22 81 GLU A C 1
ATOM 591 O O . GLU A 1 81 ? -17.098 -21.910 6.012 1.00 49.22 81 GLU A O 1
ATOM 596 N N . GLY A 1 82 ? -14.911 -22.091 5.564 1.00 43.47 82 GLY A N 1
ATOM 597 C CA . GLY A 1 82 ? -14.957 -23.441 5.030 1.00 43.47 82 GLY A CA 1
ATOM 598 C C . GLY A 1 82 ? -15.107 -24.438 6.173 1.00 43.47 82 GLY A C 1
ATOM 599 O O . GLY A 1 82 ? -14.167 -25.158 6.499 1.00 43.47 82 GLY A O 1
ATOM 600 N N . ARG A 1 83 ? -16.307 -24.516 6.759 1.00 52.94 83 ARG A N 1
ATOM 601 C CA . ARG A 1 83 ? -16.793 -25.745 7.390 1.00 52.94 83 ARG A CA 1
ATOM 602 C C . ARG A 1 83 ? -16.900 -26.820 6.308 1.00 52.94 83 ARG A C 1
ATOM 604 O O . ARG A 1 83 ? -17.967 -27.035 5.740 1.00 52.94 83 ARG A O 1
ATOM 611 N N . GLY A 1 84 ? -15.806 -27.529 6.052 1.00 52.31 84 GLY A N 1
ATOM 612 C CA . GLY A 1 84 ? -15.903 -28.971 5.831 1.00 52.31 84 GLY A CA 1
ATOM 613 C C . GLY A 1 84 ? -16.116 -29.576 7.218 1.00 52.31 84 GLY A C 1
ATOM 614 O O . GLY A 1 84 ? -15.266 -29.439 8.084 1.00 52.31 84 GLY A O 1
ATOM 615 N N . GLY A 1 85 ? -17.287 -30.083 7.576 1.00 56.62 85 GLY A N 1
ATOM 616 C CA . GLY A 1 85 ? -17.972 -31.123 6.824 1.00 56.62 85 GLY A CA 1
ATOM 617 C C . GLY A 1 85 ? -17.607 -32.445 7.488 1.00 56.62 85 GLY A C 1
ATOM 618 O O . GLY A 1 85 ? -16.713 -33.125 7.013 1.00 56.62 85 GLY A O 1
ATOM 619 N N . ARG A 1 86 ? -18.253 -32.645 8.643 1.00 56.00 86 ARG A N 1
ATOM 620 C CA . ARG A 1 86 ? -18.442 -33.840 9.478 1.00 56.00 86 ARG A CA 1
ATOM 621 C C . ARG A 1 86 ? -17.714 -35.130 9.088 1.00 56.00 86 ARG A C 1
ATOM 623 O O . ARG A 1 86 ? -17.956 -35.621 7.968 1.00 56.00 86 ARG A O 1
#

Organism: NCBI:txid1182568

InterPro domains:
  IPR011008 Dimeric alpha-beta barrel [SSF54909] (15-50)